Protein AF-A0A933FV94-F1 (afdb_monomer_lite)

Sequence (118 aa):
SKPTVDPEVKGWYSPGSGIWVRPEESRAQQLKTLLHEVSHYYTEGVFHIPRHDAETIAESAAFTVGAHFGFDSGTRSFPYVALWSKEKKVLEQNLAAIRRVAARMIESLEDVQRKGAA

Radius of gyration: 14.57 Å; chains: 1; bounding box: 42×35×35 Å

pLDDT: mean 83.94, std 14.84, range [44.91, 97.69]

Structure (mmCIF, N/CA/C/O backbone):
data_AF-A0A933FV94-F1
#
_entry.id   AF-A0A933FV94-F1
#
loop_
_atom_site.group_PDB
_atom_site.id
_atom_site.type_symbol
_atom_site.label_atom_id
_atom_site.label_alt_id
_atom_site.label_comp_id
_atom_site.label_asym_id
_atom_site.label_entity_id
_atom_site.label_seq_id
_atom_site.pdbx_PDB_ins_code
_atom_site.Cartn_x
_atom_site.Cartn_y
_atom_site.Cartn_z
_atom_site.occupancy
_atom_site.B_iso_or_equiv
_atom_site.auth_seq_id
_atom_site.auth_comp_id
_atom_site.auth_asym_id
_atom_site.auth_atom_id
_atom_site.pdbx_PDB_model_num
ATOM 1 N N . SER A 1 1 ? 2.866 -14.469 12.437 1.00 65.88 1 SER A N 1
ATOM 2 C CA . SER A 1 1 ? 4.003 -14.421 13.388 1.00 65.88 1 SER A CA 1
ATOM 3 C C . SER A 1 1 ? 4.845 -13.188 13.086 1.00 65.88 1 SER A C 1
ATOM 5 O O . SER A 1 1 ? 4.774 -12.698 11.965 1.00 65.88 1 SER A O 1
ATOM 7 N N . LYS A 1 2 ? 5.586 -12.642 14.065 1.00 78.75 2 LYS A N 1
ATOM 8 C CA . LYS A 1 2 ? 6.492 -11.501 13.828 1.00 78.75 2 LYS A CA 1
ATOM 9 C C . LYS A 1 2 ? 7.628 -11.945 12.888 1.00 78.75 2 LYS A C 1
ATOM 11 O O . LYS A 1 2 ? 8.267 -12.948 13.208 1.00 78.75 2 LYS A O 1
ATOM 16 N N . PRO A 1 3 ? 7.868 -11.260 11.757 1.00 81.50 3 PRO A N 1
ATOM 17 C CA . PRO A 1 3 ? 8.959 -11.595 10.853 1.00 81.50 3 PRO A CA 1
ATOM 18 C C . PRO A 1 3 ? 10.302 -11.116 11.422 1.00 81.50 3 PRO A C 1
ATOM 20 O O . PRO A 1 3 ? 10.360 -10.169 12.209 1.00 81.50 3 PRO A O 1
ATOM 23 N N . THR A 1 4 ? 11.391 -11.765 11.012 1.00 85.88 4 THR A N 1
ATOM 24 C CA . THR A 1 4 ? 12.757 -11.328 11.334 1.00 85.88 4 THR A CA 1
ATOM 25 C C . THR A 1 4 ? 13.156 -10.214 10.367 1.00 85.88 4 THR A C 1
ATOM 27 O O . THR A 1 4 ? 13.707 -10.478 9.303 1.00 85.88 4 THR A O 1
ATOM 30 N N . VAL A 1 5 ? 12.819 -8.975 10.721 1.00 81.81 5 VAL A N 1
ATOM 31 C CA . VAL A 1 5 ? 13.092 -7.755 9.943 1.00 81.81 5 VAL A CA 1
ATOM 32 C C . VAL A 1 5 ? 13.821 -6.725 10.801 1.00 81.81 5 VAL A C 1
ATOM 34 O O . VAL A 1 5 ? 13.856 -6.844 12.029 1.00 81.81 5 VAL A O 1
ATOM 37 N N . ASP A 1 6 ? 14.398 -5.716 10.151 1.00 84.62 6 ASP A N 1
ATOM 38 C CA . ASP A 1 6 ? 15.057 -4.596 10.821 1.00 84.62 6 ASP A CA 1
ATOM 39 C C . ASP A 1 6 ? 14.114 -3.916 11.848 1.00 84.62 6 ASP A C 1
ATOM 41 O O . ASP A 1 6 ? 12.913 -3.764 11.582 1.00 84.62 6 ASP A O 1
ATOM 45 N N . PRO A 1 7 ? 14.613 -3.503 13.031 1.00 82.19 7 PRO A N 1
ATOM 46 C CA . PRO A 1 7 ? 13.839 -2.764 14.024 1.00 82.19 7 PRO A CA 1
ATOM 47 C C . PRO A 1 7 ? 13.150 -1.485 13.532 1.00 82.19 7 PRO A C 1
ATOM 49 O O . PRO A 1 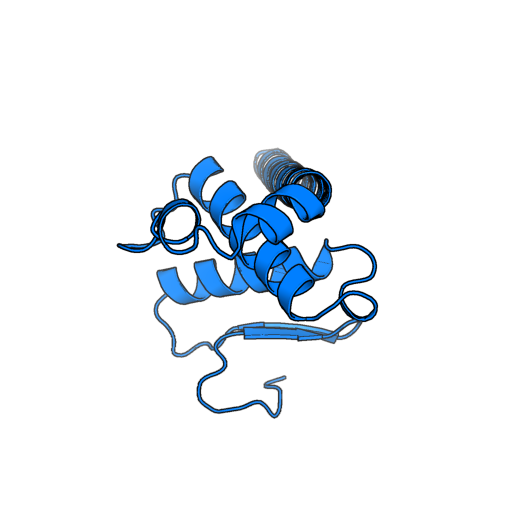7 ? 12.220 -1.050 14.211 1.00 82.19 7 PRO A O 1
ATOM 52 N N . GLU A 1 8 ? 13.526 -0.908 12.396 1.00 85.44 8 GLU A N 1
ATOM 53 C CA . GLU A 1 8 ? 12.859 0.252 11.790 1.00 85.44 8 GLU A CA 1
ATOM 54 C C . GLU A 1 8 ? 11.652 -0.127 10.912 1.00 85.44 8 GLU A C 1
ATOM 56 O O . GLU A 1 8 ? 10.792 0.710 10.631 1.00 85.44 8 GLU A O 1
ATOM 61 N N . VAL A 1 9 ? 11.528 -1.401 10.519 1.00 86.44 9 VAL A N 1
ATOM 62 C CA . VAL A 1 9 ? 10.452 -1.882 9.643 1.00 86.44 9 VAL A CA 1
ATOM 63 C C . VAL A 1 9 ? 9.121 -1.918 10.393 1.00 86.44 9 VAL A C 1
ATOM 65 O O . VAL A 1 9 ? 8.956 -2.602 11.412 1.00 86.44 9 VAL A O 1
ATOM 68 N N . LYS A 1 10 ? 8.142 -1.174 9.878 1.00 89.56 10 LYS A N 1
ATOM 69 C CA . LYS A 1 10 ? 6.822 -1.018 10.506 1.00 89.56 10 LYS A CA 1
ATOM 70 C C . LYS A 1 10 ? 5.795 -2.036 10.022 1.00 89.56 10 LYS A C 1
ATOM 72 O O . LYS A 1 10 ? 4.820 -2.270 10.733 1.00 89.56 10 LYS A O 1
ATOM 77 N N . GLY A 1 11 ? 6.008 -2.637 8.856 1.00 92.25 11 GLY A N 1
ATOM 78 C CA . GLY A 1 11 ? 5.139 -3.645 8.259 1.00 92.25 11 GLY A CA 1
ATOM 79 C C . GLY A 1 11 ? 5.900 -4.544 7.302 1.00 92.25 11 GLY A C 1
ATOM 80 O O . GLY A 1 11 ? 7.051 -4.272 6.974 1.00 92.25 11 GLY A O 1
ATOM 81 N N . TRP A 1 12 ? 5.289 -5.668 6.946 1.00 91.88 12 TRP A N 1
ATOM 82 C CA . TRP A 1 12 ? 5.875 -6.594 5.991 1.00 91.88 12 TRP A CA 1
ATOM 83 C C . TRP A 1 12 ? 4.807 -7.451 5.316 1.00 91.88 12 TRP A C 1
ATOM 85 O O . TRP A 1 12 ? 4.095 -8.217 5.979 1.00 91.88 12 TRP A O 1
ATOM 95 N N . TYR A 1 13 ? 4.743 -7.366 3.994 1.00 92.31 13 TYR A N 1
ATOM 96 C CA . TYR A 1 13 ? 4.011 -8.289 3.144 1.00 92.31 13 TYR A CA 1
ATOM 97 C C . TYR A 1 13 ? 4.857 -9.523 2.791 1.00 92.31 13 TYR A C 1
ATOM 99 O O . TYR A 1 13 ? 5.913 -9.432 2.166 1.00 92.31 13 TYR A O 1
ATOM 107 N N . SER A 1 14 ? 4.346 -10.707 3.141 1.00 89.75 14 SER A N 1
ATOM 108 C CA . SER A 1 14 ? 4.912 -12.000 2.747 1.00 89.75 14 SER A CA 1
ATOM 109 C C . SER A 1 14 ? 3.946 -12.762 1.831 1.00 89.75 14 SER A C 1
ATOM 111 O O . SER A 1 14 ? 2.860 -13.156 2.282 1.00 89.75 14 SER A O 1
ATOM 113 N N . PRO A 1 15 ? 4.336 -13.077 0.583 1.00 85.12 15 PRO A N 1
ATOM 114 C CA . PRO A 1 15 ? 3.536 -13.906 -0.315 1.00 85.12 15 PRO A CA 1
ATOM 115 C C . PRO A 1 15 ? 3.157 -15.234 0.330 1.00 85.12 15 PRO A C 1
ATOM 117 O O . PRO A 1 15 ? 3.997 -15.924 0.904 1.00 85.12 15 PRO A O 1
ATOM 120 N N . GLY A 1 16 ? 1.871 -15.573 0.280 1.00 83.12 16 GLY A N 1
ATOM 121 C CA . GLY A 1 16 ? 1.335 -16.809 0.857 1.00 83.12 16 GLY A CA 1
ATOM 122 C C . GLY A 1 16 ? 1.314 -16.881 2.390 1.00 83.12 16 GLY A C 1
ATOM 123 O O . GLY A 1 16 ? 0.676 -17.781 2.922 1.00 83.12 16 GLY A O 1
ATOM 124 N N . SER A 1 17 ? 1.951 -15.946 3.109 1.00 83.75 17 SER A N 1
ATOM 125 C CA . SER A 1 17 ? 1.995 -15.940 4.585 1.00 83.75 17 SER A CA 1
ATOM 126 C C . SER A 1 17 ? 1.201 -14.795 5.224 1.00 83.75 17 SER A C 1
ATOM 128 O O . SER A 1 17 ? 0.891 -14.859 6.413 1.00 83.75 17 SER A O 1
ATOM 130 N N . GLY A 1 18 ? 0.850 -13.764 4.451 1.00 90.31 18 GLY A N 1
ATOM 131 C CA . GLY A 1 18 ? 0.003 -12.654 4.889 1.00 90.31 18 GLY A CA 1
ATOM 132 C C . GLY A 1 18 ? 0.774 -11.358 5.137 1.00 90.31 18 GLY A C 1
ATOM 133 O O . GLY A 1 18 ? 1.888 -11.174 4.650 1.00 90.31 18 GLY A O 1
ATOM 134 N N . ILE A 1 19 ? 0.147 -10.446 5.879 1.00 94.50 19 ILE A N 1
ATOM 135 C CA . ILE A 1 19 ? 0.682 -9.118 6.198 1.00 94.50 19 ILE A CA 1
ATOM 136 C C . ILE A 1 19 ? 0.916 -9.028 7.702 1.00 94.50 19 ILE A C 1
ATOM 138 O O . ILE A 1 19 ? 0.037 -9.360 8.500 1.00 94.50 19 ILE A O 1
ATOM 142 N N . TRP A 1 20 ? 2.099 -8.557 8.086 1.00 94.81 20 TRP A N 1
ATOM 143 C CA . TRP A 1 20 ? 2.413 -8.191 9.461 1.00 94.81 20 TRP A CA 1
ATOM 144 C C . TRP A 1 20 ? 2.496 -6.671 9.592 1.00 94.81 20 TRP A C 1
ATOM 146 O O . TRP A 1 20 ? 3.093 -6.006 8.753 1.00 94.81 20 TRP A O 1
ATOM 156 N N . VAL A 1 21 ? 1.920 -6.127 10.664 1.00 95.06 21 VAL A N 1
ATOM 157 C CA . VAL A 1 21 ? 2.014 -4.709 11.033 1.00 95.06 21 VAL A CA 1
ATOM 158 C C . VAL A 1 21 ? 2.500 -4.631 12.471 1.00 95.06 21 VAL A C 1
ATOM 160 O O . VAL A 1 21 ? 2.035 -5.389 13.326 1.00 95.06 21 VAL A O 1
ATOM 163 N N . ARG A 1 22 ? 3.434 -3.719 12.737 1.00 93.44 22 ARG A N 1
ATOM 164 C CA . ARG A 1 22 ? 4.006 -3.500 14.063 1.00 93.44 22 ARG A CA 1
ATOM 165 C C . ARG A 1 22 ? 2.923 -3.046 15.055 1.00 93.44 22 ARG A C 1
ATOM 167 O O . ARG A 1 22 ? 2.381 -1.952 14.883 1.00 93.44 22 ARG A O 1
ATOM 174 N N . PRO A 1 23 ? 2.615 -3.841 16.096 1.00 92.75 23 PRO A N 1
ATOM 175 C CA . PRO A 1 23 ? 1.527 -3.526 17.020 1.00 92.75 23 PRO A CA 1
ATOM 176 C C . PRO A 1 23 ? 1.840 -2.357 17.966 1.00 92.75 23 PRO A C 1
ATOM 178 O O . PRO A 1 23 ? 0.915 -1.787 18.537 1.00 92.75 23 PRO A O 1
ATOM 181 N N . GLU A 1 24 ? 3.112 -1.983 18.128 1.00 94.00 24 GLU A N 1
ATOM 182 C CA . GLU A 1 24 ? 3.547 -0.894 19.012 1.00 94.00 24 GLU A CA 1
ATOM 183 C C . GLU A 1 24 ? 3.409 0.510 18.388 1.00 94.00 24 GLU A C 1
ATOM 185 O O . GLU A 1 24 ? 3.543 1.511 19.089 1.00 94.00 24 GLU A O 1
ATOM 190 N N . GLU A 1 25 ? 3.145 0.614 17.081 1.00 90.62 25 GLU A N 1
ATOM 191 C CA . GLU A 1 25 ? 2.941 1.906 16.408 1.00 90.62 25 GLU A CA 1
ATOM 192 C C . GLU A 1 25 ? 1.573 2.518 16.759 1.00 90.62 25 GLU A C 1
ATOM 194 O O . GLU A 1 25 ? 0.640 1.820 17.158 1.00 90.62 25 GLU A O 1
ATOM 199 N N . SER A 1 26 ? 1.406 3.828 16.555 1.00 90.81 26 SER A N 1
ATOM 200 C CA . SER A 1 26 ? 0.095 4.473 16.717 1.00 90.81 26 SER A CA 1
ATOM 201 C C . SER A 1 26 ? -0.940 3.891 15.743 1.00 90.81 26 SER A C 1
ATOM 203 O O . SER A 1 26 ? -0.593 3.451 14.649 1.00 90.81 26 SER A O 1
ATOM 205 N N . ARG A 1 27 ? -2.237 3.933 16.082 1.00 89.25 27 ARG A N 1
ATOM 206 C CA . ARG A 1 27 ? -3.310 3.413 15.204 1.00 89.25 27 ARG A CA 1
ATOM 207 C C . ARG A 1 27 ? -3.289 4.028 13.802 1.00 89.25 27 ARG A C 1
ATOM 209 O O . ARG A 1 27 ? -3.494 3.313 12.827 1.00 89.25 27 ARG A O 1
ATOM 216 N N . ALA A 1 28 ? -3.002 5.326 13.702 1.00 87.00 28 ALA A N 1
ATOM 217 C CA . ALA A 1 28 ? -2.863 6.013 12.420 1.00 87.00 28 ALA A CA 1
ATOM 218 C C . ALA A 1 28 ? -1.674 5.470 11.610 1.00 87.00 28 ALA A C 1
ATOM 220 O O . ALA A 1 28 ? -1.804 5.192 10.419 1.00 87.00 28 ALA A O 1
ATOM 221 N N . GLN A 1 29 ? -0.531 5.247 12.261 1.00 87.94 29 GLN A N 1
ATOM 222 C CA . GLN A 1 29 ? 0.640 4.672 11.608 1.00 87.94 29 GLN A CA 1
ATOM 223 C C . GLN A 1 29 ? 0.428 3.201 11.232 1.00 87.94 29 GLN A C 1
ATOM 225 O O . GLN A 1 29 ? 0.835 2.801 10.147 1.00 87.94 29 GLN A O 1
ATOM 230 N N . GLN A 1 30 ? -0.244 2.409 12.071 1.00 92.06 30 GLN A N 1
ATOM 231 C CA . GLN A 1 30 ? -0.624 1.033 11.743 1.00 92.06 30 GLN A CA 1
ATOM 232 C C . GLN A 1 30 ? -1.529 0.984 10.511 1.00 92.06 30 GLN A C 1
ATOM 234 O O . GLN A 1 30 ? -1.304 0.157 9.634 1.00 92.06 30 GLN A O 1
ATOM 239 N N . LEU A 1 31 ? -2.518 1.882 10.415 1.00 91.38 31 LEU A N 1
ATOM 240 C CA . LEU A 1 31 ? -3.387 1.980 9.242 1.00 91.38 31 LEU A CA 1
ATOM 241 C C . LEU A 1 31 ? -2.589 2.346 7.987 1.00 91.38 31 LEU A C 1
ATOM 243 O O . LEU A 1 31 ? -2.727 1.671 6.971 1.00 91.38 31 LEU A O 1
ATOM 247 N N . LYS A 1 32 ? -1.720 3.363 8.069 1.00 89.19 32 LYS A N 1
ATOM 248 C CA . LYS A 1 32 ? -0.836 3.743 6.959 1.00 89.19 32 LYS A CA 1
ATOM 249 C C . LYS A 1 32 ? -0.015 2.545 6.478 1.00 89.19 32 LYS A C 1
ATOM 251 O O . LYS A 1 32 ? -0.003 2.244 5.290 1.00 89.19 32 LYS A O 1
ATOM 256 N N . THR A 1 33 ? 0.654 1.870 7.408 1.00 92.56 33 THR A N 1
ATOM 257 C CA . THR A 1 33 ? 1.475 0.699 7.107 1.00 92.56 33 THR A CA 1
ATOM 258 C C . THR A 1 33 ? 0.638 -0.414 6.486 1.00 92.56 33 THR A C 1
ATOM 260 O O . THR A 1 33 ? 1.030 -0.981 5.478 1.00 92.56 33 THR A O 1
ATOM 263 N N . LEU A 1 34 ? -0.538 -0.712 7.039 1.00 94.62 34 LEU A N 1
ATOM 264 C CA . LEU A 1 34 ? -1.407 -1.752 6.499 1.00 94.62 34 LEU A CA 1
ATOM 265 C C . LEU A 1 34 ? -1.814 -1.453 5.053 1.00 94.62 34 LEU A C 1
ATOM 267 O O . LEU A 1 34 ? -1.753 -2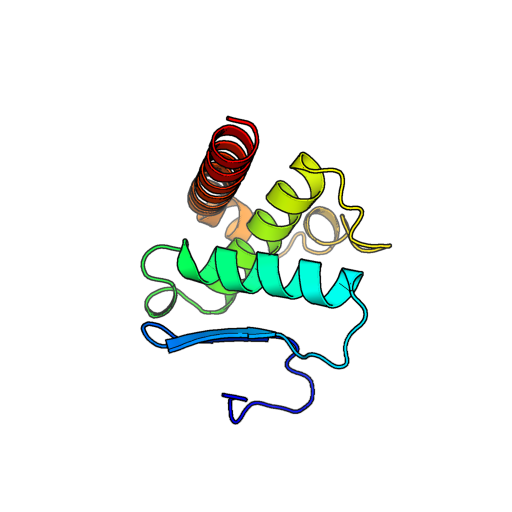.347 4.216 1.00 94.62 34 LEU A O 1
ATOM 271 N N . LEU A 1 35 ? -2.197 -0.209 4.749 1.00 94.06 35 LEU A N 1
ATOM 272 C CA . LEU A 1 35 ? -2.531 0.196 3.383 1.00 94.06 35 LEU A CA 1
ATOM 273 C C . LEU A 1 35 ? -1.337 0.009 2.440 1.00 94.06 35 LEU A C 1
ATOM 275 O O . LEU A 1 35 ? -1.522 -0.526 1.353 1.00 94.06 35 LEU A O 1
ATOM 279 N N . HIS A 1 36 ? -0.127 0.377 2.870 1.00 93.69 36 HIS A N 1
ATOM 280 C CA . HIS A 1 36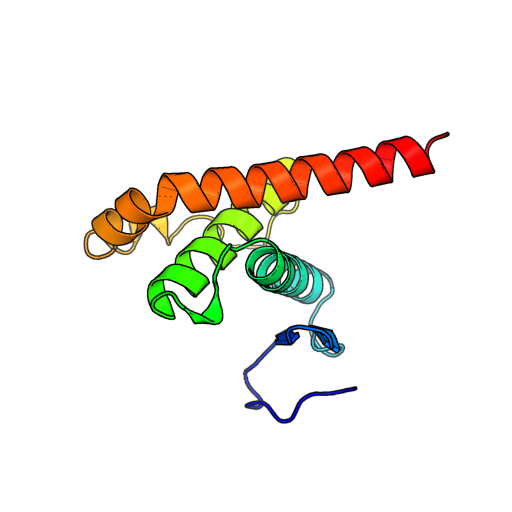 ? 1.102 0.151 2.106 1.00 93.69 36 HIS A CA 1
ATOM 281 C C . HIS A 1 36 ? 1.322 -1.343 1.803 1.00 93.69 36 HIS A C 1
ATOM 283 O O . HIS A 1 36 ? 1.448 -1.730 0.642 1.00 93.69 36 HIS A O 1
ATOM 289 N N . GLU A 1 37 ? 1.295 -2.207 2.821 1.00 95.50 37 GLU A N 1
ATOM 290 C CA . GLU A 1 37 ? 1.541 -3.645 2.634 1.00 95.50 37 GLU A CA 1
ATOM 291 C C . GLU A 1 37 ? 0.439 -4.334 1.808 1.00 95.50 37 GLU A C 1
ATOM 293 O O . GLU A 1 37 ? 0.703 -5.273 1.054 1.00 95.50 37 GLU A O 1
ATOM 298 N N . VAL A 1 38 ? -0.810 -3.865 1.899 1.00 95.69 38 VAL A N 1
ATOM 299 C CA . VAL A 1 38 ? -1.903 -4.341 1.034 1.00 95.69 38 VAL A CA 1
ATOM 300 C C . VAL A 1 38 ? -1.694 -3.887 -0.414 1.00 95.69 38 VAL A C 1
ATOM 302 O O . VAL A 1 38 ? -1.977 -4.656 -1.335 1.00 95.69 38 VAL A O 1
ATOM 305 N N . SER A 1 39 ? -1.156 -2.690 -0.655 1.00 95.12 39 SER A N 1
ATOM 306 C CA . SER A 1 39 ? -0.794 -2.266 -2.013 1.00 95.12 39 SER A CA 1
ATOM 307 C C . SER A 1 39 ? 0.249 -3.197 -2.637 1.00 95.12 39 SER A C 1
ATOM 309 O O . SER A 1 39 ? 0.137 -3.530 -3.819 1.00 95.12 39 SER A O 1
ATOM 311 N N . HIS A 1 40 ? 1.224 -3.686 -1.860 1.00 95.00 40 HIS A N 1
ATOM 312 C CA . HIS A 1 40 ? 2.166 -4.700 -2.344 1.00 95.00 40 HIS A CA 1
ATOM 313 C C . HIS A 1 40 ? 1.471 -6.001 -2.749 1.00 95.00 40 HIS A C 1
ATOM 315 O O . HIS A 1 40 ? 1.808 -6.564 -3.788 1.00 95.00 40 HIS A O 1
ATOM 321 N N . TYR A 1 41 ? 0.465 -6.445 -1.990 1.00 94.62 41 TYR A N 1
ATOM 322 C CA . TYR A 1 41 ? -0.328 -7.625 -2.342 1.00 94.62 41 TYR A CA 1
ATOM 323 C C . TYR A 1 41 ? -1.037 -7.483 -3.699 1.00 94.62 41 TYR A C 1
ATOM 325 O O . TYR A 1 41 ? -1.071 -8.434 -4.478 1.00 94.62 41 TYR A O 1
ATOM 333 N N . TYR A 1 42 ? -1.582 -6.302 -4.001 1.00 94.56 42 TYR A N 1
ATOM 334 C CA . TYR A 1 42 ? -2.274 -6.040 -5.269 1.00 94.56 42 TYR A CA 1
ATOM 335 C C . TYR A 1 42 ? -1.342 -5.669 -6.430 1.00 94.56 42 TYR A C 1
ATOM 337 O O . TYR A 1 42 ? -1.798 -5.580 -7.571 1.00 94.56 42 TYR A O 1
ATOM 345 N N . THR A 1 43 ? -0.052 -5.451 -6.173 1.00 94.19 43 THR A N 1
ATOM 346 C CA . THR A 1 43 ? 0.918 -5.110 -7.216 1.00 94.19 43 THR A CA 1
ATOM 347 C C . THR A 1 43 ? 1.334 -6.368 -7.983 1.00 94.19 43 THR A C 1
ATOM 349 O O . THR A 1 43 ? 1.968 -7.278 -7.448 1.00 94.19 43 THR A O 1
ATOM 352 N N . GLU A 1 44 ? 0.991 -6.420 -9.270 1.00 86.62 44 GLU A N 1
ATOM 353 C CA . GLU A 1 44 ? 1.351 -7.531 -10.155 1.00 86.62 44 GLU A CA 1
ATOM 354 C C . GLU A 1 44 ? 2.870 -7.679 -10.258 1.00 86.62 44 GLU A C 1
ATOM 356 O O . GLU A 1 44 ? 3.581 -6.735 -10.599 1.00 86.62 44 GLU A O 1
ATOM 361 N N . GLY A 1 45 ? 3.377 -8.879 -9.972 1.00 85.62 45 GLY A N 1
ATOM 362 C CA . GLY A 1 45 ? 4.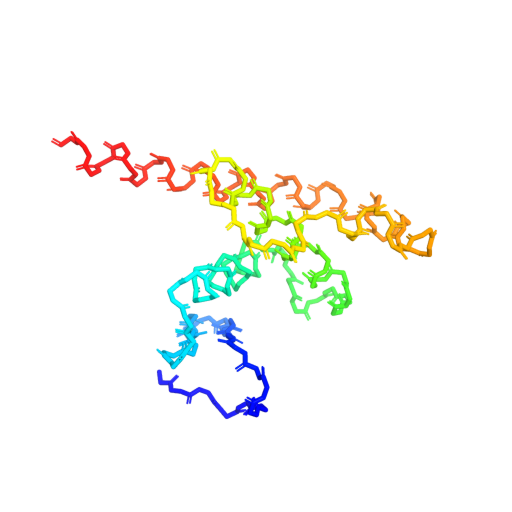806 -9.150 -10.073 1.00 85.62 45 GLY A CA 1
ATOM 363 C C . GLY A 1 45 ? 5.658 -8.288 -9.139 1.00 85.62 45 GLY A C 1
ATOM 364 O O . GLY A 1 45 ? 6.794 -8.007 -9.490 1.00 85.62 45 GLY A O 1
ATOM 365 N N . VAL A 1 46 ? 5.159 -7.898 -7.959 1.00 87.06 46 VAL A N 1
ATOM 366 C CA . VAL A 1 46 ? 5.873 -7.016 -7.008 1.00 87.06 46 VAL A CA 1
ATOM 367 C C . VAL A 1 46 ? 7.311 -7.467 -6.674 1.00 87.06 46 VAL A C 1
ATOM 369 O O . VAL A 1 46 ? 8.177 -6.630 -6.456 1.00 87.06 46 VAL A O 1
ATOM 372 N N . PHE A 1 47 ? 7.607 -8.774 -6.721 1.00 87.12 47 PHE A N 1
ATOM 373 C CA . PHE A 1 47 ? 8.961 -9.338 -6.526 1.00 87.12 47 PHE A CA 1
ATOM 374 C C . PHE A 1 47 ? 9.790 -9.492 -7.814 1.00 87.12 47 PHE A C 1
ATOM 376 O O . PHE A 1 47 ? 10.934 -9.932 -7.761 1.00 87.12 47 PHE A O 1
ATOM 383 N N . HIS A 1 48 ? 9.208 -9.167 -8.966 1.00 91.56 48 HIS A N 1
ATOM 384 C CA . HIS A 1 48 ? 9.811 -9.253 -10.300 1.00 91.56 48 HIS A CA 1
ATOM 385 C C . HIS A 1 48 ? 10.063 -7.870 -10.922 1.00 91.56 48 HIS A C 1
ATOM 387 O O . HIS A 1 48 ? 10.629 -7.788 -12.011 1.00 91.56 48 HIS A O 1
ATOM 393 N N . ILE A 1 49 ? 9.652 -6.792 -10.248 1.00 91.38 49 ILE A N 1
ATOM 394 C CA . ILE A 1 49 ? 9.928 -5.405 -10.635 1.00 91.38 49 ILE A CA 1
ATOM 395 C C . ILE A 1 49 ? 11.013 -4.805 -9.728 1.00 91.38 49 ILE A C 1
ATOM 397 O O . ILE A 1 49 ? 11.243 -5.313 -8.625 1.00 91.38 49 ILE A O 1
ATOM 401 N N . PRO A 1 50 ? 11.707 -3.733 -10.159 1.00 91.69 50 PRO A N 1
ATOM 402 C CA . PRO A 1 50 ? 12.653 -3.036 -9.302 1.00 91.69 50 PRO A CA 1
ATOM 403 C C . PRO A 1 50 ? 11.994 -2.630 -7.986 1.00 91.69 50 PRO A C 1
ATOM 405 O O . PRO A 1 50 ? 10.892 -2.085 -7.982 1.00 91.69 50 PRO A O 1
ATOM 408 N N . ARG A 1 51 ? 12.689 -2.850 -6.864 1.00 87.56 51 ARG A N 1
ATOM 409 C CA . AR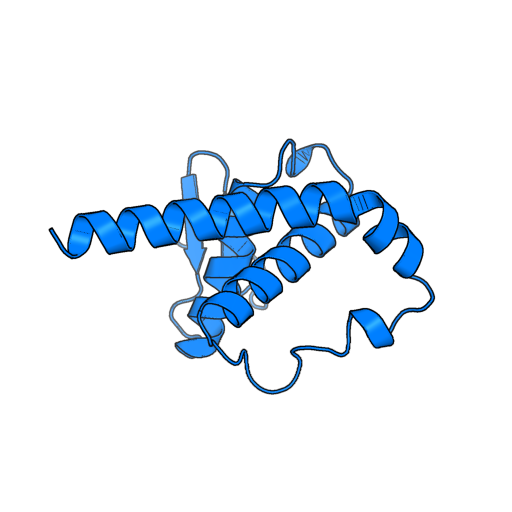G A 1 51 ? 12.158 -2.510 -5.536 1.00 87.56 51 ARG A CA 1
ATOM 410 C C . ARG A 1 51 ? 11.678 -1.063 -5.471 1.00 87.56 51 ARG A C 1
ATOM 412 O O . ARG A 1 51 ? 10.606 -0.804 -4.954 1.00 87.56 51 ARG A O 1
ATOM 419 N N . HIS A 1 52 ? 12.448 -0.142 -6.040 1.00 86.56 52 HIS A N 1
ATOM 420 C CA . HIS A 1 52 ? 12.070 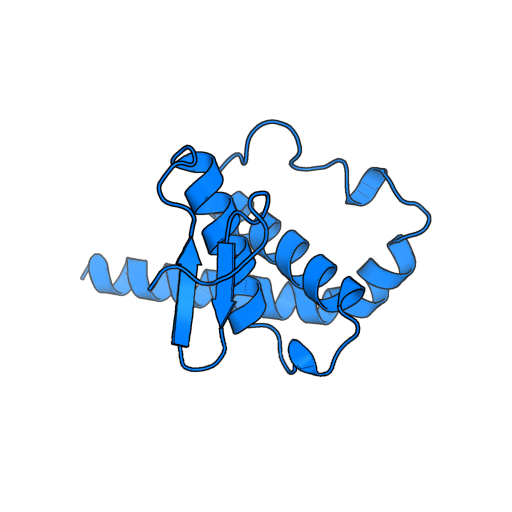1.265 -6.109 1.00 86.56 52 HIS A CA 1
ATOM 421 C C . HIS A 1 52 ? 10.680 1.468 -6.741 1.00 86.56 52 HIS A C 1
ATOM 423 O O . HIS A 1 52 ? 9.864 2.194 -6.189 1.00 86.56 52 HIS A O 1
ATOM 429 N N . ASP A 1 53 ? 10.375 0.773 -7.838 1.00 89.69 53 ASP A N 1
ATOM 430 C CA . ASP A 1 53 ? 9.082 0.874 -8.521 1.00 89.69 53 ASP A CA 1
ATOM 431 C C . ASP A 1 53 ? 7.957 0.259 -7.681 1.00 89.69 53 ASP A C 1
ATOM 433 O O . ASP A 1 53 ? 6.886 0.851 -7.559 1.00 89.69 53 ASP A O 1
ATOM 437 N N . ALA A 1 54 ? 8.212 -0.893 -7.049 1.00 91.19 54 ALA A N 1
ATOM 438 C CA . ALA A 1 54 ? 7.263 -1.534 -6.139 1.00 91.19 54 ALA A CA 1
ATOM 439 C C . ALA A 1 54 ? 6.877 -0.622 -4.963 1.00 91.19 54 ALA A C 1
ATOM 441 O O . ALA A 1 54 ? 5.698 -0.503 -4.638 1.00 91.19 54 ALA A O 1
ATOM 442 N N . GLU A 1 55 ? 7.859 0.035 -4.349 1.00 90.06 55 GLU A N 1
ATOM 443 C CA . GLU A 1 55 ? 7.669 0.948 -3.216 1.00 90.06 55 GLU A CA 1
ATOM 444 C C . GLU A 1 55 ? 6.958 2.235 -3.674 1.00 90.06 55 GLU A C 1
ATOM 446 O O . GLU A 1 55 ? 6.019 2.690 -3.020 1.00 90.06 55 GLU A O 1
ATOM 451 N N . THR A 1 56 ? 7.314 2.781 -4.851 1.00 88.81 56 THR A N 1
ATOM 452 C CA . THR A 1 56 ? 6.599 3.918 -5.459 1.00 88.81 56 THR A CA 1
ATOM 453 C C . THR A 1 56 ? 5.131 3.579 -5.721 1.00 88.81 56 THR A C 1
ATOM 455 O O . THR A 1 56 ? 4.255 4.404 -5.439 1.00 88.81 56 THR A O 1
ATOM 458 N N . ILE A 1 57 ? 4.833 2.381 -6.240 1.00 91.88 57 ILE A N 1
ATOM 459 C CA . ILE A 1 57 ? 3.454 1.925 -6.449 1.00 91.88 57 ILE A CA 1
ATOM 460 C C . ILE A 1 57 ? 2.723 1.813 -5.110 1.00 91.88 57 ILE A C 1
ATOM 462 O O . ILE A 1 57 ? 1.615 2.339 -4.979 1.00 91.88 57 ILE A O 1
ATOM 466 N N . ALA A 1 58 ? 3.343 1.161 -4.123 1.00 92.06 58 ALA A N 1
ATOM 467 C CA . ALA A 1 58 ? 2.717 0.871 -2.842 1.00 92.06 58 ALA A CA 1
ATOM 468 C C . ALA A 1 58 ? 2.376 2.131 -2.041 1.00 92.06 58 ALA A C 1
ATOM 470 O O . ALA A 1 58 ? 1.227 2.289 -1.619 1.00 92.06 58 ALA A O 1
ATOM 471 N N . GLU A 1 59 ? 3.328 3.058 -1.907 1.00 90.19 59 GLU A N 1
ATOM 472 C CA . GLU A 1 59 ? 3.120 4.346 -1.236 1.00 90.19 59 GLU A CA 1
ATOM 473 C C . GLU A 1 59 ? 2.054 5.189 -1.950 1.00 90.19 59 GLU A C 1
ATOM 475 O O . GLU A 1 59 ? 1.140 5.717 -1.312 1.00 90.19 59 GLU A O 1
ATOM 480 N N . SER A 1 60 ? 2.116 5.281 -3.284 1.00 89.31 60 SER A N 1
ATOM 481 C CA . SER A 1 60 ? 1.183 6.112 -4.061 1.00 89.31 60 SER A CA 1
ATOM 482 C C . SER A 1 60 ? -0.251 5.576 -4.024 1.00 89.31 60 SER A C 1
ATOM 484 O O . SER A 1 60 ? -1.211 6.347 -3.914 1.00 89.31 60 SER A O 1
ATOM 486 N N . ALA A 1 61 ? -0.416 4.254 -4.107 1.00 92.69 61 ALA A N 1
ATOM 487 C CA . ALA A 1 61 ? -1.724 3.623 -4.012 1.00 92.69 61 ALA A CA 1
ATOM 488 C C . ALA A 1 61 ? -2.288 3.714 -2.588 1.00 92.69 61 ALA A C 1
ATOM 490 O O . ALA A 1 61 ? -3.441 4.112 -2.425 1.00 92.69 61 ALA A O 1
ATOM 491 N N . ALA A 1 62 ? -1.472 3.453 -1.560 1.00 91.69 62 ALA A N 1
ATOM 492 C CA . ALA A 1 62 ? -1.885 3.570 -0.161 1.00 91.69 62 ALA A CA 1
ATOM 493 C C . ALA A 1 62 ? -2.346 4.990 0.180 1.00 91.69 62 ALA A C 1
ATOM 495 O O . ALA A 1 62 ? -3.372 5.169 0.838 1.00 91.69 62 ALA A O 1
ATOM 496 N N . PHE A 1 63 ? -1.629 5.999 -0.322 1.00 86.88 63 PHE A N 1
ATOM 497 C CA . PHE A 1 63 ? -2.028 7.394 -0.191 1.00 86.88 63 PHE A CA 1
ATOM 498 C C . PHE A 1 63 ? -3.380 7.670 -0.865 1.00 86.88 63 PHE A C 1
ATOM 500 O O . PHE A 1 63 ? -4.267 8.253 -0.245 1.00 86.88 63 PHE A O 1
ATOM 507 N N . THR A 1 64 ? -3.555 7.227 -2.114 1.00 90.44 64 THR A N 1
ATOM 508 C CA . THR A 1 64 ? -4.794 7.447 -2.882 1.00 90.44 64 THR A CA 1
ATOM 509 C C . THR A 1 64 ? -6.001 6.806 -2.192 1.00 90.44 64 THR A C 1
ATOM 511 O O . THR A 1 64 ? -7.048 7.436 -2.062 1.00 90.44 64 THR A O 1
ATOM 514 N N . VAL A 1 65 ? -5.840 5.577 -1.695 1.00 92.81 65 VAL A N 1
ATOM 515 C CA . VAL A 1 65 ? -6.871 4.853 -0.938 1.00 92.81 65 VAL A CA 1
ATOM 516 C C . VAL A 1 65 ? -7.169 5.568 0.381 1.00 92.81 65 VAL A C 1
ATOM 518 O O . VAL A 1 65 ? -8.331 5.792 0.708 1.00 92.81 65 VAL A O 1
ATOM 521 N N . GLY A 1 66 ? -6.137 5.976 1.126 1.00 89.56 66 GLY A N 1
ATOM 522 C CA . GLY A 1 66 ? -6.299 6.724 2.373 1.00 89.56 66 GLY A CA 1
ATOM 523 C C . GLY A 1 66 ? -7.085 8.024 2.177 1.00 89.56 66 GLY A C 1
ATOM 524 O O . GLY A 1 66 ? -8.036 8.285 2.913 1.00 89.56 66 GLY A O 1
ATOM 525 N N . ALA A 1 67 ? -6.740 8.788 1.137 1.00 87.19 67 ALA A N 1
ATOM 526 C CA . ALA A 1 67 ? -7.422 10.025 0.775 1.00 87.19 67 ALA A CA 1
ATOM 527 C C . ALA A 1 67 ? -8.892 9.797 0.382 1.00 87.19 67 ALA A C 1
ATOM 529 O O . ALA A 1 67 ? -9.751 10.560 0.820 1.00 87.19 67 ALA A O 1
ATOM 530 N N . HIS A 1 68 ? -9.195 8.737 -0.380 1.00 91.00 68 HIS A N 1
ATOM 531 C CA . HIS A 1 68 ? -10.569 8.371 -0.767 1.00 91.00 68 HIS A CA 1
ATOM 532 C C . HIS A 1 68 ? -11.487 8.168 0.444 1.00 91.00 68 HIS A C 1
ATOM 534 O O . HIS A 1 68 ? -12.624 8.630 0.449 1.00 91.00 68 HIS A O 1
ATOM 540 N N . PHE A 1 69 ? -10.974 7.541 1.504 1.00 89.69 69 PHE A N 1
ATOM 541 C CA . PHE A 1 69 ? -11.726 7.281 2.737 1.00 89.69 69 PHE A CA 1
ATOM 542 C C . PHE A 1 69 ? -11.587 8.383 3.805 1.00 89.69 69 PHE A C 1
ATOM 544 O O . PHE A 1 69 ? -12.078 8.222 4.921 1.00 89.69 69 PHE A O 1
ATOM 551 N N . GLY A 1 70 ? -10.937 9.508 3.487 1.00 86.12 70 GLY A N 1
ATOM 552 C CA . GLY A 1 70 ? -10.794 10.643 4.405 1.00 86.12 70 GLY A CA 1
ATOM 553 C C . GLY A 1 70 ? -9.791 10.428 5.544 1.00 86.12 70 GLY A C 1
ATOM 554 O O . GLY A 1 70 ? -9.837 11.146 6.544 1.00 86.12 70 GLY A O 1
ATOM 555 N N . PHE A 1 71 ? -8.877 9.462 5.419 1.00 78.31 71 PHE A N 1
ATOM 556 C CA . PHE A 1 71 ? -7.793 9.277 6.379 1.00 78.31 71 PHE A CA 1
ATOM 557 C C . PHE A 1 71 ? -6.676 10.284 6.093 1.00 78.31 71 PHE A C 1
ATOM 559 O O . PHE A 1 71 ? -5.872 10.100 5.178 1.00 78.31 71 PHE A O 1
ATOM 566 N N . ASP A 1 72 ? -6.596 11.348 6.895 1.00 62.16 72 ASP A N 1
ATOM 567 C CA . ASP A 1 72 ? -5.416 12.209 6.890 1.00 62.16 72 ASP A CA 1
ATOM 568 C C . ASP A 1 72 ? -4.252 11.448 7.535 1.00 62.16 72 ASP A C 1
ATOM 570 O O . ASP A 1 72 ? -4.223 11.210 8.744 1.00 62.16 72 ASP A O 1
ATOM 574 N N . SER A 1 73 ? -3.276 11.044 6.721 1.00 55.97 73 SER A N 1
ATOM 575 C CA . SER A 1 73 ? -2.069 10.358 7.189 1.00 55.97 73 SER A CA 1
ATOM 576 C C . SER A 1 73 ? -1.130 11.250 8.016 1.00 55.97 73 SER A C 1
ATOM 578 O O . SER A 1 73 ? -0.006 10.833 8.283 1.00 55.97 73 SER A O 1
ATOM 580 N N . GLY A 1 74 ? -1.557 12.457 8.408 1.00 49.72 74 GLY A N 1
ATOM 581 C CA . GLY A 1 74 ? -0.848 13.335 9.328 1.00 49.72 74 GLY A CA 1
ATOM 582 C C . GLY A 1 74 ? 0.455 13.847 8.729 1.00 49.72 74 GLY A C 1
ATOM 583 O O . GLY A 1 74 ? 1.503 13.216 8.829 1.00 49.72 74 GLY A O 1
ATOM 584 N N . THR A 1 75 ? 0.417 15.040 8.134 1.00 48.81 75 THR A N 1
ATOM 585 C CA . THR A 1 75 ? 1.614 15.864 7.864 1.00 48.81 75 THR A CA 1
ATOM 586 C C . THR A 1 75 ? 2.780 15.129 7.188 1.00 48.81 75 THR A C 1
ATOM 588 O O . THR A 1 75 ? 3.912 15.152 7.663 1.00 48.81 75 THR A O 1
ATOM 591 N N . ARG A 1 76 ? 2.508 14.480 6.053 1.00 48.72 76 ARG A N 1
ATOM 592 C CA . ARG A 1 76 ? 3.467 14.290 4.941 1.00 48.72 76 ARG A CA 1
ATOM 593 C C . ARG A 1 76 ? 2.774 13.756 3.687 1.00 48.72 76 ARG A C 1
ATOM 595 O O . ARG A 1 76 ? 3.370 13.065 2.871 1.00 48.72 76 ARG A O 1
ATOM 602 N N . SER A 1 77 ? 1.506 14.103 3.529 1.00 48.53 77 SER A N 1
ATOM 603 C CA . SER A 1 77 ? 0.622 13.507 2.537 1.00 48.53 77 SER A CA 1
ATOM 604 C C . SER A 1 77 ? 0.823 14.092 1.131 1.00 48.53 77 SER A C 1
ATOM 606 O O . SER A 1 77 ? 0.258 13.566 0.192 1.00 48.53 77 SER A O 1
ATOM 608 N N . PHE A 1 78 ? 1.667 15.119 0.939 1.00 46.53 78 PHE A N 1
ATOM 609 C CA . PHE A 1 78 ? 2.073 15.573 -0.403 1.00 46.53 78 PHE A CA 1
ATOM 610 C C . PHE A 1 78 ? 3.421 16.344 -0.490 1.00 46.53 78 PHE A C 1
ATOM 612 O O . PHE A 1 78 ? 3.474 17.408 -1.101 1.00 46.53 78 PHE A O 1
ATOM 619 N N . PRO A 1 79 ? 4.564 15.848 0.031 1.00 46.78 79 PRO A N 1
ATOM 620 C CA . PRO A 1 79 ? 5.856 16.217 -0.527 1.00 46.78 79 PRO A CA 1
ATOM 621 C C . PRO A 1 79 ? 6.231 15.327 -1.712 1.00 46.78 79 PRO A C 1
ATOM 623 O O . PRO A 1 79 ? 6.942 15.811 -2.563 1.00 46.78 79 PRO A O 1
ATOM 626 N N . TYR A 1 80 ? 5.781 14.073 -1.851 1.00 47.12 80 TYR A N 1
ATOM 627 C CA . TYR A 1 80 ? 6.401 13.143 -2.819 1.00 47.12 80 TYR A CA 1
ATOM 628 C C . TYR A 1 80 ? 6.219 13.537 -4.301 1.00 47.12 80 TYR A C 1
ATOM 630 O O . TYR A 1 80 ? 7.168 13.460 -5.075 1.00 47.12 80 TYR A O 1
ATOM 638 N N . VAL A 1 81 ? 5.063 14.099 -4.680 1.00 48.50 81 VAL A N 1
ATOM 639 C CA . VAL A 1 81 ? 4.867 14.667 -6.033 1.00 48.50 81 VAL A CA 1
ATOM 640 C C . VAL A 1 81 ? 5.675 15.962 -6.241 1.00 48.50 81 VAL A C 1
ATOM 642 O O . VAL A 1 81 ? 5.976 16.326 -7.376 1.00 48.50 81 VAL A O 1
ATOM 645 N N . ALA A 1 82 ? 6.073 16.643 -5.161 1.00 46.50 82 ALA A N 1
ATOM 646 C CA . ALA A 1 82 ? 6.814 17.906 -5.195 1.00 46.50 82 ALA A CA 1
ATOM 647 C C . ALA A 1 82 ? 8.322 17.778 -4.873 1.00 46.50 82 ALA A C 1
ATOM 649 O O . ALA A 1 82 ? 9.084 18.677 -5.222 1.00 46.50 82 ALA A O 1
ATOM 650 N N . LEU A 1 83 ? 8.784 16.696 -4.232 1.00 44.91 83 LEU A N 1
ATOM 651 C CA . LEU A 1 83 ? 10.140 16.603 -3.677 1.00 44.91 83 LEU A CA 1
ATOM 652 C C . LEU A 1 83 ? 11.155 15.995 -4.641 1.00 44.91 83 LEU A C 1
ATOM 654 O O . LEU A 1 83 ? 12.350 16.129 -4.396 1.00 44.91 83 LEU A O 1
ATOM 658 N N . TRP A 1 84 ? 10.732 15.396 -5.755 1.00 49.44 84 TRP A N 1
ATOM 659 C CA . TRP A 1 84 ? 11.686 14.872 -6.725 1.00 49.44 84 TRP A CA 1
ATOM 660 C C . TRP A 1 84 ? 11.226 15.100 -8.158 1.00 49.44 84 TRP A C 1
ATOM 662 O O . TRP A 1 84 ? 10.631 14.247 -8.812 1.00 49.44 84 TRP A O 1
ATOM 672 N N . SER A 1 85 ? 11.685 16.217 -8.721 1.00 48.28 85 SER A N 1
ATOM 673 C CA . SER A 1 85 ? 11.869 16.344 -10.171 1.00 48.28 85 SER A CA 1
ATOM 674 C C . SER A 1 85 ? 12.705 15.190 -10.767 1.00 48.28 85 SER A C 1
ATOM 676 O O . SER A 1 85 ? 12.632 14.952 -11.971 1.00 48.28 85 SER A O 1
ATOM 678 N N . LYS A 1 86 ? 13.449 14.433 -9.939 1.00 53.69 86 LYS A N 1
ATOM 679 C CA . LYS A 1 86 ? 14.182 13.211 -10.318 1.00 53.69 86 LYS A CA 1
ATOM 680 C C . LYS A 1 86 ? 13.315 11.946 -10.418 1.00 53.69 86 LYS A C 1
ATOM 682 O O . LYS A 1 86 ? 13.691 11.046 -11.159 1.00 53.69 86 LYS A O 1
ATOM 687 N N . GLU A 1 87 ? 12.164 11.881 -9.748 1.00 67.19 87 GLU A N 1
ATOM 688 C CA . GLU A 1 87 ? 11.320 10.669 -9.684 1.00 67.19 87 GLU A CA 1
ATOM 689 C C . GLU A 1 87 ? 10.049 10.773 -10.534 1.00 67.19 87 GLU A C 1
ATOM 691 O O . GLU A 1 87 ? 9.339 9.787 -10.718 1.00 67.19 87 GLU A O 1
ATOM 696 N N . LYS A 1 88 ? 9.804 11.936 -11.154 1.00 73.69 88 LYS A N 1
ATOM 697 C CA . LYS A 1 88 ? 8.691 12.142 -12.091 1.00 73.69 88 LYS A CA 1
ATOM 698 C C . LYS A 1 88 ? 8.611 11.047 -13.161 1.00 73.69 88 LYS A C 1
ATOM 700 O O . LYS A 1 88 ? 7.521 10.572 -13.449 1.00 73.69 88 LYS A O 1
ATOM 705 N N . LYS A 1 89 ? 9.752 10.604 -13.703 1.00 78.62 89 LYS A N 1
ATOM 706 C CA . LYS A 1 89 ? 9.786 9.524 -14.704 1.00 78.62 89 LYS A CA 1
ATOM 707 C C . LYS A 1 89 ? 9.314 8.186 -14.142 1.00 78.62 89 LYS A C 1
ATOM 709 O O . LYS A 1 89 ? 8.575 7.489 -14.822 1.00 78.62 89 LYS A O 1
ATOM 714 N N . VAL A 1 90 ? 9.713 7.842 -12.918 1.00 77.69 90 VAL A N 1
ATOM 715 C CA . VAL A 1 90 ? 9.284 6.597 -12.265 1.00 77.69 90 VAL A CA 1
ATOM 716 C C . VAL A 1 90 ? 7.790 6.655 -11.976 1.00 77.69 90 VAL A C 1
ATOM 718 O O . VAL A 1 90 ? 7.075 5.691 -12.239 1.00 77.69 90 VAL A O 1
ATOM 721 N N . LEU A 1 91 ? 7.298 7.802 -11.502 1.00 77.94 91 LEU A N 1
ATOM 722 C CA . LEU A 1 91 ? 5.872 8.006 -11.285 1.00 77.94 91 LEU A CA 1
ATOM 723 C C . LEU A 1 91 ? 5.084 7.875 -12.595 1.00 77.94 91 LEU A C 1
ATOM 725 O O . LEU A 1 91 ? 4.093 7.157 -12.635 1.00 77.94 91 LEU A O 1
ATOM 729 N N . GLU A 1 92 ? 5.534 8.519 -13.675 1.00 82.12 92 GLU A N 1
ATOM 730 C CA . GLU A 1 92 ? 4.906 8.431 -15.000 1.00 82.12 92 GLU A CA 1
ATOM 731 C C . GLU A 1 92 ? 4.904 6.996 -15.541 1.00 82.12 92 GLU A C 1
ATOM 733 O O . GLU A 1 92 ? 3.879 6.530 -16.039 1.00 82.12 92 GLU A O 1
ATOM 738 N N . GLN A 1 93 ? 6.018 6.275 -15.394 1.00 88.00 93 GLN A N 1
ATOM 739 C CA . GLN A 1 93 ? 6.143 4.873 -15.804 1.00 88.00 93 GLN A CA 1
ATOM 740 C C . GLN A 1 93 ? 5.192 3.959 -15.025 1.00 88.00 93 GLN A C 1
ATOM 742 O O . GLN A 1 93 ? 4.597 3.049 -15.602 1.00 88.00 93 GLN A O 1
ATOM 747 N N . ASN A 1 94 ? 5.000 4.228 -13.732 1.00 89.38 94 ASN A N 1
ATOM 748 C CA . ASN A 1 94 ? 4.194 3.396 -12.844 1.00 89.38 94 ASN A CA 1
ATOM 749 C C . ASN A 1 94 ? 2.751 3.887 -12.663 1.00 89.38 94 ASN A C 1
ATOM 751 O O . ASN A 1 94 ? 1.953 3.201 -12.026 1.00 89.38 94 ASN A O 1
ATOM 755 N N . LEU A 1 95 ? 2.361 5.022 -13.255 1.00 91.00 95 LEU A N 1
ATOM 756 C CA . LEU A 1 95 ? 1.047 5.644 -13.044 1.00 91.00 95 LEU A CA 1
ATOM 757 C C . LEU A 1 95 ? -0.113 4.697 -13.375 1.00 91.00 95 LEU A C 1
ATOM 759 O O . LEU A 1 95 ? -1.123 4.658 -12.670 1.00 91.00 95 LEU A O 1
ATOM 763 N N . ALA A 1 96 ? 0.043 3.899 -14.433 1.00 94.19 96 ALA A N 1
ATOM 764 C CA . ALA A 1 96 ? -0.950 2.902 -14.810 1.00 94.19 96 ALA A CA 1
ATOM 765 C C . ALA A 1 96 ? -1.101 1.807 -13.740 1.00 94.19 96 ALA A C 1
ATOM 767 O O . ALA A 1 96 ? -2.226 1.398 -13.458 1.00 94.19 96 ALA A O 1
ATOM 768 N N . ALA A 1 97 ? 0.004 1.345 -13.144 1.00 94.69 97 ALA A N 1
ATOM 769 C CA . ALA A 1 97 ? -0.013 0.361 -12.064 1.00 94.69 97 ALA A CA 1
ATOM 770 C C . ALA A 1 97 ? -0.598 0.961 -10.779 1.00 94.69 97 ALA A C 1
ATOM 772 O O . ALA A 1 97 ? -1.513 0.376 -10.209 1.00 94.69 97 ALA A O 1
ATOM 773 N N . ILE A 1 98 ? -0.172 2.171 -10.400 1.00 93.44 98 ILE A N 1
ATOM 774 C CA . ILE A 1 98 ? -0.703 2.920 -9.249 1.00 93.44 98 ILE A CA 1
ATOM 775 C C . ILE A 1 98 ? -2.226 3.028 -9.333 1.00 93.44 98 ILE A C 1
ATOM 777 O O . ILE A 1 98 ? -2.924 2.671 -8.386 1.00 93.44 98 ILE A O 1
ATOM 781 N N . ARG A 1 99 ? -2.756 3.463 -10.486 1.00 95.19 99 ARG A N 1
ATOM 782 C CA . ARG A 1 99 ? -4.204 3.595 -10.687 1.00 95.19 99 ARG A CA 1
ATOM 783 C C . ARG A 1 99 ? -4.925 2.255 -10.554 1.00 95.19 99 ARG A C 1
ATOM 785 O O . ARG A 1 99 ? -5.980 2.211 -9.932 1.00 95.19 99 ARG A O 1
ATOM 792 N N . ARG A 1 100 ? -4.379 1.178 -11.132 1.00 97.56 100 ARG A N 1
ATOM 793 C CA . ARG A 1 100 ? -4.980 -0.165 -11.039 1.00 97.56 100 ARG A CA 1
ATOM 794 C C . ARG A 1 100 ? -5.006 -0.673 -9.598 1.00 97.56 100 ARG A C 1
ATOM 796 O O . ARG A 1 100 ? -6.054 -1.121 -9.149 1.00 97.56 100 ARG A O 1
ATOM 803 N N . VAL A 1 101 ? -3.886 -0.573 -8.881 1.00 97.44 101 VAL A N 1
ATOM 804 C CA . VAL A 1 101 ? -3.763 -1.025 -7.486 1.00 97.44 101 VAL A CA 1
ATOM 805 C C . VAL A 1 101 ? -4.713 -0.242 -6.580 1.00 97.44 101 VAL A C 1
ATOM 807 O O . VAL A 1 101 ? -5.494 -0.850 -5.851 1.00 97.44 101 VAL A O 1
ATOM 810 N N . ALA A 1 102 ? -4.721 1.091 -6.682 1.00 96.12 102 ALA A N 1
ATOM 811 C CA . ALA A 1 102 ? -5.610 1.936 -5.890 1.00 96.12 102 ALA A CA 1
ATOM 812 C C . ALA A 1 102 ? -7.093 1.640 -6.167 1.00 96.12 102 ALA A C 1
ATOM 814 O O . ALA A 1 102 ? -7.859 1.445 -5.225 1.00 96.12 102 ALA A O 1
ATOM 815 N N . ALA A 1 103 ? -7.490 1.548 -7.444 1.00 97.69 103 ALA A N 1
ATOM 816 C CA . ALA A 1 103 ? -8.864 1.215 -7.821 1.00 97.69 103 ALA A CA 1
ATOM 817 C C . ALA A 1 103 ? -9.282 -0.145 -7.254 1.00 97.69 103 ALA A C 1
ATOM 819 O O . ALA A 1 103 ? -10.328 -0.255 -6.619 1.00 97.69 103 ALA A O 1
ATOM 820 N N . ARG A 1 104 ? -8.422 -1.162 -7.386 1.00 97.50 104 ARG A N 1
ATOM 821 C CA . ARG A 1 104 ? -8.718 -2.505 -6.887 1.00 97.50 104 ARG A CA 1
ATOM 822 C C . ARG A 1 104 ? -8.901 -2.540 -5.372 1.00 97.50 104 ARG A C 1
ATOM 824 O O . ARG A 1 104 ? -9.783 -3.243 -4.877 1.00 97.50 104 ARG A O 1
ATOM 831 N N . MET A 1 105 ? -8.074 -1.796 -4.641 1.00 96.88 105 MET A N 1
ATOM 832 C CA . MET A 1 105 ? -8.189 -1.668 -3.189 1.00 96.88 105 MET A CA 1
ATOM 833 C C . MET A 1 105 ? -9.484 -0.966 -2.784 1.00 96.88 105 MET A C 1
ATOM 835 O O . MET A 1 105 ? -10.187 -1.480 -1.918 1.00 96.88 105 MET A O 1
ATOM 839 N N . ILE A 1 106 ? -9.812 0.164 -3.419 1.00 96.88 106 ILE A N 1
ATOM 840 C CA . ILE A 1 106 ? -11.043 0.921 -3.149 1.00 96.88 106 ILE A CA 1
ATOM 841 C C . ILE A 1 106 ? -12.269 0.042 -3.401 1.00 96.88 106 ILE A C 1
ATOM 843 O O . ILE A 1 106 ? -13.060 -0.150 -2.483 1.00 96.88 106 ILE A O 1
ATOM 847 N N . GLU A 1 107 ? -12.374 -0.570 -4.583 1.00 96.94 107 GLU A N 1
ATOM 848 C CA . GLU A 1 107 ? -13.484 -1.465 -4.940 1.00 96.94 107 GLU A CA 1
ATOM 849 C C . GLU A 1 107 ? -13.649 -2.598 -3.921 1.00 96.94 107 GLU A C 1
ATOM 851 O O . GLU A 1 107 ? -14.752 -2.874 -3.452 1.00 96.94 107 GLU A O 1
ATOM 856 N N . SER A 1 108 ? -12.542 -3.238 -3.529 1.00 95.44 108 SER A N 1
ATOM 857 C CA . SER A 1 108 ? -12.575 -4.348 -2.572 1.00 95.44 108 SER A CA 1
ATOM 858 C C . SER A 1 108 ? -13.043 -3.900 -1.183 1.00 95.44 108 SER A C 1
ATOM 860 O O . SER A 1 108 ? -13.787 -4.624 -0.522 1.00 95.44 108 SER A O 1
ATOM 862 N N . LEU A 1 109 ? -12.620 -2.716 -0.731 1.00 93.62 109 LEU A N 1
ATOM 863 C CA . LEU A 1 109 ? -13.031 -2.149 0.555 1.00 93.62 109 LEU A CA 1
ATOM 864 C C . LEU A 1 109 ? -14.503 -1.715 0.538 1.00 93.62 109 LEU A C 1
ATOM 866 O O . LEU A 1 109 ? -15.237 -2.017 1.480 1.00 93.62 109 LEU A O 1
ATOM 870 N N . GLU A 1 110 ? -14.955 -1.075 -0.539 1.00 94.69 110 GLU A N 1
ATOM 871 C CA . GLU A 1 110 ? -16.352 -0.669 -0.720 1.00 94.69 110 GLU A CA 1
ATOM 872 C C . GLU A 1 110 ? -17.295 -1.876 -0.800 1.00 94.69 110 GLU A C 1
ATOM 874 O O . GLU A 1 110 ? -18.389 -1.854 -0.231 1.00 94.69 110 GLU A O 1
ATOM 879 N N . ASP A 1 111 ? -16.874 -2.960 -1.452 1.00 94.75 111 ASP A N 1
ATOM 880 C CA . ASP A 1 111 ? -17.636 -4.208 -1.501 1.00 94.75 111 ASP A CA 1
ATOM 881 C C . ASP A 1 111 ? -17.776 -4.852 -0.117 1.00 94.75 111 ASP A C 1
ATOM 883 O O . ASP A 1 111 ? -18.855 -5.341 0.234 1.00 94.75 111 ASP A O 1
ATOM 887 N N . VAL A 1 112 ? -16.709 -4.845 0.690 1.00 91.06 112 VAL A N 1
ATOM 888 C CA . VAL A 1 112 ? -16.760 -5.318 2.083 1.00 91.06 112 VAL A CA 1
ATOM 889 C C . VAL A 1 112 ? -17.699 -4.443 2.910 1.00 91.06 112 VAL A C 1
ATOM 891 O O . VAL A 1 112 ? -18.539 -4.975 3.635 1.00 91.06 112 VAL A O 1
ATOM 894 N N . GLN A 1 113 ? -17.618 -3.118 2.766 1.00 87.88 113 GLN A N 1
ATOM 895 C CA . GLN A 1 113 ? -18.501 -2.183 3.463 1.00 87.88 113 GLN A CA 1
ATOM 896 C C . GLN A 1 113 ? -19.974 -2.412 3.100 1.00 87.88 113 GLN A C 1
ATOM 898 O O . GLN A 1 113 ? -20.828 -2.447 3.984 1.00 87.88 113 GLN A O 1
ATOM 903 N N . ARG A 1 114 ? -20.277 -2.630 1.815 1.00 91.62 114 ARG A N 1
ATOM 904 C CA . ARG A 1 114 ? -21.640 -2.899 1.335 1.00 91.62 114 ARG A CA 1
ATOM 905 C C . ARG A 1 114 ? -22.199 -4.211 1.878 1.00 91.62 114 ARG A C 1
ATOM 907 O O . ARG A 1 114 ? -23.359 -4.255 2.264 1.00 91.62 114 ARG A O 1
ATOM 914 N N . LYS A 1 115 ? -21.376 -5.264 1.928 1.00 86.81 115 LYS A N 1
ATOM 915 C CA . LYS A 1 115 ? -21.760 -6.573 2.484 1.00 86.81 115 LYS A CA 1
ATOM 916 C C . LYS A 1 115 ? -21.939 -6.546 3.998 1.00 86.81 115 LYS A C 1
ATOM 918 O O . LYS A 1 115 ? -22.759 -7.293 4.502 1.00 86.81 115 LYS A O 1
ATOM 923 N N . GLY A 1 116 ? -21.177 -5.719 4.713 1.00 75.56 116 GLY A N 1
ATOM 924 C CA . GLY A 1 116 ? -21.324 -5.550 6.161 1.00 75.56 116 GLY A CA 1
ATOM 925 C C . GLY A 1 116 ? -22.520 -4.685 6.574 1.00 75.56 116 GLY A C 1
ATOM 926 O O . GLY A 1 116 ? -22.893 -4.697 7.742 1.00 75.56 116 GLY A O 1
ATOM 927 N N . ALA A 1 117 ? -23.099 -3.927 5.640 1.00 65.94 117 ALA A N 1
ATOM 928 C CA . ALA A 1 117 ? -24.289 -3.104 5.858 1.00 65.94 117 ALA A CA 1
ATOM 929 C C . ALA A 1 117 ? -25.609 -3.806 5.476 1.00 65.94 117 ALA A C 1
ATOM 931 O O . ALA A 1 117 ? -26.675 -3.228 5.692 1.00 65.94 117 ALA A O 1
ATOM 932 N N . ALA A 1 118 ? -25.532 -5.005 4.887 1.00 53.97 118 ALA A N 1
ATOM 933 C CA . ALA A 1 118 ? -26.662 -5.866 4.531 1.00 53.97 118 ALA A CA 1
ATOM 934 C C . ALA A 1 118 ? -26.879 -6.944 5.601 1.00 53.97 118 ALA A C 1
ATOM 936 O O . ALA A 1 118 ? -28.057 -7.291 5.834 1.00 53.97 118 ALA A O 1
#

Secondary structure (DSSP, 8-state):
------TT--EEEETTTEEEE-TTS-HHHHHHHHHHHHHHHHSTTTTTS-HHHHHHHHHHHHHHHHHHTT---SS-SSSHHHH-TTTHHHHHHHHHHHHHHHHHHHHHHHHHHHHHT-

Foldseek 3Di:
DDDPDDPVDQKDADVPPGIDGHPPDDPLVSLLRVQLNLLLVLQPPLVVDPVVLSNLLSNLLSLLLCVVVPNDSPPDSPPPVVVDPPCVVSCVVCVVRSVRSNVVVNVVVVVVVVVVVD